Protein AF-A0A133V5A9-F1 (afdb_monomer_lite)

Organism: NCBI:txid1698271

Secondary structure (DSSP, 8-state):
----------BTTB-B-TTS-B-PEEEEEEEETTEEEE----S-HHHHHHHGGGEETTTTEEEEEHHHHHHHHHHHHHTTEEEEEE-GGGGGGGEEEEESSS--HHHHTTEEEEEEETTEEEEEESSHHHHHHHHTTSB---HHHHTT-

Sequence (149 aa):
MKQSSDRLIVILDWRIDSEGKRLMKTINFFQFGNTYYFKHYFHSRELFEELRSYYDSYEYRFKVAEKDLKGVVEKLRSYNYEVNFVDEEKVSDYAVIIDKYEKHADLLKNAVDTMEIGDEKALVMKDKVSKEEALDLGREPDEVWTARL

pLDDT: mean 87.22, std 17.17, range [34.88, 98.56]

Foldseek 3Di:
DDDPPPDQDDDPPFGADPVRHTDFAEWEWEDDPQKTKTADDDPDPVLCVVQVVQADPVLRIGIGGNVCVVVNQVSCVVVRHHYDYQYNLRQLVQKWKAFPPDDPVVLSNQFRDWDDDDRMIIGRGRDVVSSVVCCVRTNRDDPVRSVPD

Radius of gyration: 17.11 Å; chains: 1; bounding box: 52×36×40 Å

Structure (mmCIF, N/CA/C/O backbone):
data_AF-A0A133V5A9-F1
#
_entry.id   AF-A0A133V5A9-F1
#
loop_
_atom_site.group_PDB
_atom_site.id
_atom_site.type_symbol
_atom_site.label_atom_id
_atom_site.label_alt_id
_atom_site.label_comp_id
_atom_site.label_asym_id
_atom_site.label_entity_id
_atom_site.label_seq_id
_atom_site.pdbx_PDB_ins_code
_atom_site.Cartn_x
_atom_site.Cartn_y
_atom_site.Cartn_z
_atom_site.occupancy
_atom_site.B_iso_or_equiv
_atom_site.auth_seq_id
_atom_site.auth_comp_id
_atom_site.auth_asym_id
_atom_site.auth_atom_id
_atom_site.pdbx_PDB_model_num
ATOM 1 N N . MET A 1 1 ? -34.950 8.226 -22.930 1.00 37.59 1 MET A N 1
ATOM 2 C CA . MET A 1 1 ? -34.037 7.730 -21.878 1.00 37.59 1 MET A CA 1
ATOM 3 C C . MET A 1 1 ? -33.071 8.847 -21.524 1.00 37.59 1 MET A C 1
ATOM 5 O O . MET A 1 1 ? -32.253 9.200 -22.359 1.00 37.59 1 MET A O 1
ATOM 9 N N . LYS A 1 2 ? -33.227 9.476 -20.353 1.00 34.88 2 LYS A N 1
ATOM 10 C CA . LYS A 1 2 ? -32.247 10.443 -19.839 1.00 34.88 2 LYS A CA 1
ATOM 11 C C . LYS A 1 2 ? -31.152 9.652 -19.131 1.00 34.88 2 LYS A C 1
ATOM 13 O O . LYS A 1 2 ? -31.441 8.957 -18.165 1.00 34.88 2 LYS A O 1
ATOM 18 N N . GLN A 1 3 ? -29.932 9.744 -19.641 1.00 40.19 3 GLN A N 1
ATOM 19 C CA . GLN A 1 3 ? -28.732 9.276 -18.963 1.00 40.19 3 GLN A CA 1
ATOM 20 C C . GLN A 1 3 ? -28.449 10.294 -17.848 1.00 40.19 3 GLN A C 1
ATOM 22 O O . GLN A 1 3 ? -28.129 11.448 -18.136 1.00 40.19 3 GLN A O 1
ATOM 27 N N . SER A 1 4 ? -28.700 9.915 -16.591 1.00 39.69 4 SER A N 1
ATOM 28 C CA . SER A 1 4 ? -28.325 10.737 -15.436 1.00 39.69 4 SER A CA 1
ATOM 29 C C . SER A 1 4 ? -26.809 10.690 -15.327 1.00 39.69 4 SER A C 1
ATOM 31 O O . SER A 1 4 ? -26.229 9.649 -15.035 1.00 39.69 4 SER A O 1
ATOM 33 N N . SER A 1 5 ? -26.166 11.799 -15.676 1.00 42.81 5 SER A N 1
ATOM 34 C CA . SER A 1 5 ? -24.748 12.012 -15.434 1.00 42.81 5 SER A CA 1
ATOM 35 C C . SER A 1 5 ? -24.633 12.490 -13.991 1.00 42.81 5 SER A C 1
ATOM 37 O O . SER A 1 5 ? -24.914 13.655 -13.701 1.00 42.81 5 SER A O 1
ATOM 39 N N . ASP A 1 6 ? -24.305 11.567 -13.090 1.00 47.78 6 ASP A N 1
ATOM 40 C CA . ASP A 1 6 ? -24.090 11.864 -11.677 1.00 47.78 6 ASP A CA 1
ATOM 41 C C . ASP A 1 6 ? -22.856 12.761 -11.541 1.00 47.78 6 ASP A C 1
ATOM 43 O O . ASP A 1 6 ? -21.704 12.328 -11.570 1.00 47.78 6 ASP A O 1
ATOM 47 N N . ARG A 1 7 ? -23.111 14.068 -11.450 1.00 46.00 7 ARG A N 1
ATOM 48 C CA . ARG A 1 7 ? -22.097 15.074 -11.150 1.00 46.00 7 ARG A CA 1
ATOM 49 C C . ARG A 1 7 ? -21.837 15.056 -9.649 1.00 46.00 7 ARG A C 1
ATOM 51 O O . ARG A 1 7 ? -22.634 15.580 -8.877 1.00 46.00 7 ARG A O 1
ATOM 58 N N . LEU A 1 8 ? -20.701 14.483 -9.260 1.00 42.47 8 LEU A N 1
ATOM 59 C CA . LEU A 1 8 ? -20.128 14.628 -7.923 1.00 42.47 8 LEU A CA 1
ATOM 60 C C . LEU A 1 8 ? -19.987 16.122 -7.588 1.00 42.47 8 LEU A C 1
ATOM 62 O O . LEU A 1 8 ? -19.229 16.850 -8.232 1.00 42.47 8 LEU A O 1
ATOM 66 N N . ILE A 1 9 ? -20.733 16.582 -6.585 1.00 43.16 9 ILE A N 1
ATOM 67 C CA . ILE A 1 9 ? -20.611 17.930 -6.029 1.00 43.16 9 ILE A CA 1
ATOM 68 C C . ILE A 1 9 ? -19.423 17.909 -5.065 1.00 43.16 9 ILE A C 1
ATOM 70 O O . ILE A 1 9 ? -19.486 17.299 -4.001 1.00 43.16 9 ILE A O 1
ATOM 74 N N . VAL A 1 10 ? -18.322 18.556 -5.443 1.00 39.12 10 VAL A N 1
ATOM 75 C CA . VAL A 1 10 ? -17.141 18.697 -4.583 1.00 39.12 10 VAL A CA 1
A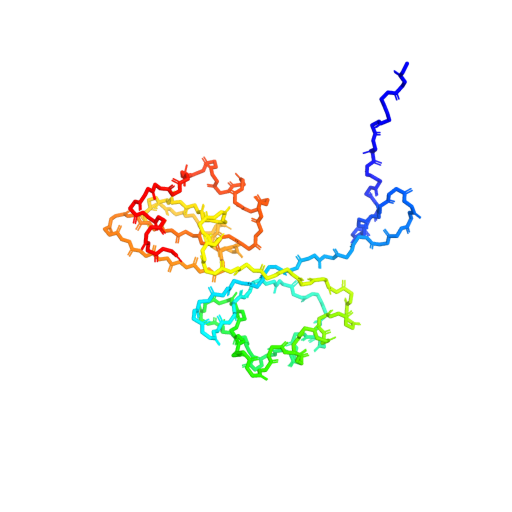TOM 76 C C . VAL A 1 10 ? -17.294 19.983 -3.774 1.00 39.12 10 VAL A C 1
ATOM 78 O O . VAL A 1 10 ? -16.981 21.069 -4.256 1.00 39.12 10 VAL A O 1
ATOM 81 N N . ILE A 1 11 ? -17.795 19.873 -2.543 1.00 36.53 11 ILE A N 1
ATOM 82 C CA . ILE A 1 11 ? -17.718 20.946 -1.545 1.00 36.53 11 ILE A CA 1
ATOM 83 C C . ILE A 1 11 ? -16.691 20.498 -0.506 1.00 36.53 11 ILE A C 1
ATOM 85 O O . ILE A 1 11 ? -16.939 19.547 0.226 1.00 36.53 11 ILE A O 1
ATOM 89 N N . LEU A 1 12 ? -15.536 21.172 -0.495 1.00 37.59 12 LEU A N 1
ATOM 90 C CA . LEU A 1 12 ? -14.517 21.167 0.565 1.00 37.59 12 LEU A CA 1
ATOM 91 C C . LEU A 1 12 ? -14.327 19.803 1.264 1.00 37.59 12 LEU A C 1
ATOM 93 O O . LEU A 1 12 ? -14.872 19.552 2.334 1.00 37.59 12 LEU A O 1
ATOM 97 N N . ASP A 1 13 ? -13.508 18.948 0.648 1.00 47.09 13 ASP A N 1
ATOM 98 C CA . ASP A 1 13 ? -12.878 17.761 1.256 1.00 47.09 13 ASP A CA 1
ATOM 99 C C . ASP A 1 13 ? -13.790 16.576 1.651 1.00 47.09 13 ASP A C 1
ATOM 101 O O . ASP A 1 13 ? -13.328 15.596 2.233 1.00 47.09 13 ASP A O 1
ATOM 105 N N . TRP A 1 14 ? -15.073 16.588 1.268 1.00 50.38 14 TRP A N 1
ATOM 106 C CA . TRP A 1 14 ? -15.971 15.438 1.447 1.00 50.38 14 TRP A CA 1
ATOM 107 C C . TRP A 1 14 ? -16.586 15.019 0.115 1.00 50.38 14 TRP A C 1
ATOM 109 O O . TRP A 1 14 ? -17.402 15.733 -0.464 1.00 50.38 14 TRP A O 1
ATOM 119 N N . ARG A 1 15 ? -16.211 13.831 -0.372 1.00 54.31 15 ARG A N 1
ATOM 120 C CA . ARG A 1 15 ? -16.965 13.161 -1.433 1.00 54.31 15 ARG A CA 1
ATOM 121 C C . ARG A 1 15 ? -18.259 12.632 -0.802 1.00 54.31 15 ARG A C 1
ATOM 123 O O . ARG A 1 15 ? -18.217 12.009 0.255 1.00 54.31 15 ARG A O 1
ATOM 130 N N . ILE A 1 16 ? -19.400 12.928 -1.405 1.00 62.00 16 ILE A N 1
ATOM 131 C CA . ILE A 1 16 ? -20.724 12.479 -0.962 1.00 62.00 16 ILE A CA 1
ATOM 132 C C . ILE A 1 16 ? -21.330 11.695 -2.130 1.00 62.00 16 ILE A C 1
ATOM 134 O O . ILE A 1 16 ? -21.157 12.108 -3.279 1.00 62.00 16 ILE A O 1
ATOM 138 N N . ASP A 1 17 ? -21.950 10.545 -1.862 1.00 61.50 17 ASP A N 1
ATOM 139 C CA . ASP A 1 17 ? -22.657 9.785 -2.896 1.00 61.50 17 ASP A CA 1
ATOM 140 C C . ASP A 1 17 ? -23.986 10.458 -3.288 1.00 61.50 17 ASP A C 1
ATOM 142 O O . ASP A 1 17 ? -24.385 11.485 -2.732 1.00 61.50 17 ASP A O 1
ATOM 146 N N . SER A 1 18 ? -24.677 9.900 -4.282 1.00 59.88 18 SER A N 1
ATOM 147 C CA . SER A 1 18 ? -25.958 10.424 -4.771 1.00 59.88 18 SER A CA 1
ATOM 148 C C . SER A 1 18 ? -27.088 10.379 -3.730 1.00 59.88 18 SER A C 1
ATOM 150 O O . SER A 1 18 ? -28.108 11.039 -3.924 1.00 59.88 18 SER A O 1
ATOM 152 N N . GLU A 1 19 ? -26.900 9.669 -2.612 1.00 67.56 19 GLU A N 1
ATOM 153 C CA . GLU A 1 19 ? -27.850 9.560 -1.499 1.00 67.56 19 GLU A CA 1
ATOM 154 C C . GLU A 1 19 ? -27.521 10.513 -0.336 1.00 67.56 19 GLU A C 1
ATOM 156 O O . GLU A 1 19 ? -28.232 10.544 0.670 1.00 67.56 19 GLU A O 1
ATOM 161 N N . GLY A 1 20 ? -26.468 11.328 -0.454 1.00 63.03 20 GLY A N 1
ATOM 162 C CA . GLY A 1 20 ? -26.070 12.254 0.605 1.00 63.03 20 GLY A CA 1
ATOM 163 C C . GLY A 1 20 ? -25.182 11.618 1.680 1.00 63.03 20 GLY A C 1
ATOM 164 O O . GLY A 1 20 ? -24.878 12.266 2.687 1.00 63.03 20 GLY A O 1
ATOM 165 N N . LYS A 1 21 ? -24.731 10.372 1.489 1.00 61.16 21 LYS A N 1
ATOM 166 C CA . LYS A 1 21 ? -23.837 9.688 2.422 1.00 61.16 21 LYS A CA 1
ATOM 167 C C . LYS A 1 21 ? -22.393 10.089 2.144 1.00 61.16 21 LYS A C 1
ATOM 169 O O . LYS A 1 21 ? -21.941 10.142 1.002 1.00 61.16 21 LYS A O 1
ATOM 174 N N . ARG A 1 22 ? -21.630 10.354 3.208 1.00 63.81 22 ARG A N 1
ATOM 175 C CA . ARG A 1 22 ? -20.179 10.552 3.096 1.00 63.81 22 ARG A CA 1
ATOM 176 C C . ARG A 1 22 ? -19.545 9.318 2.458 1.00 63.81 22 ARG A C 1
ATOM 178 O O . ARG A 1 22 ? -19.639 8.223 3.010 1.00 63.81 22 ARG A O 1
ATOM 185 N N . LEU A 1 23 ? -18.851 9.522 1.344 1.00 63.97 23 LEU A N 1
ATOM 186 C CA . LEU A 1 23 ? -17.983 8.516 0.757 1.00 63.97 23 LEU A CA 1
ATOM 187 C C . LEU A 1 23 ? -16.804 8.318 1.707 1.00 63.97 23 LEU A C 1
ATOM 189 O O . LEU A 1 23 ? -15.956 9.195 1.883 1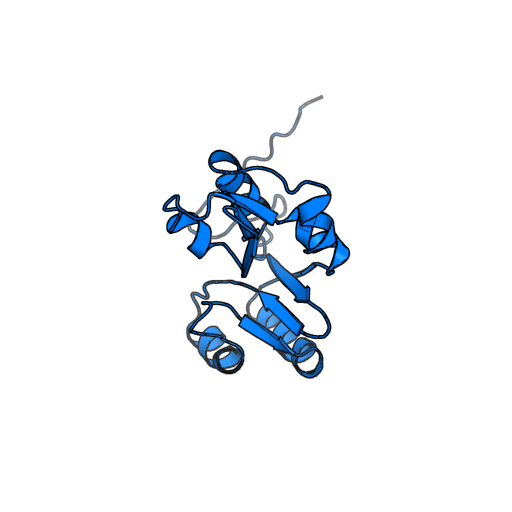.00 63.97 23 LEU A O 1
ATOM 193 N N . MET A 1 24 ? -16.797 7.163 2.364 1.00 75.69 24 MET A N 1
ATOM 194 C CA . MET A 1 24 ? -15.707 6.745 3.231 1.00 75.69 24 MET A CA 1
ATOM 195 C C . MET A 1 24 ? -14.483 6.453 2.373 1.00 75.69 24 MET A C 1
ATOM 197 O O . MET A 1 24 ? -14.566 5.804 1.327 1.00 75.69 24 MET A O 1
ATOM 201 N N . LYS A 1 25 ? -13.324 6.948 2.802 1.00 88.56 25 LYS A N 1
ATOM 202 C CA . LYS A 1 25 ? -12.080 6.679 2.089 1.00 88.56 25 LYS A CA 1
ATOM 203 C C . LYS A 1 25 ? -11.687 5.223 2.333 1.00 88.56 25 LYS A C 1
ATOM 205 O O . LYS A 1 25 ? -11.545 4.809 3.480 1.00 88.56 25 LYS A O 1
ATOM 210 N N . THR A 1 26 ? -11.535 4.461 1.254 1.00 94.56 26 THR A N 1
ATOM 211 C CA . THR A 1 26 ? -11.089 3.063 1.310 1.00 94.56 26 THR A CA 1
ATOM 212 C C . THR A 1 26 ? -9.565 3.004 1.293 1.00 94.56 26 THR A C 1
ATOM 214 O O . THR A 1 26 ? -8.932 3.695 0.496 1.00 94.56 26 THR A O 1
ATOM 217 N N . ILE A 1 27 ? -8.984 2.189 2.170 1.00 97.31 27 ILE A N 1
ATOM 218 C CA . ILE A 1 27 ? -7.550 1.897 2.228 1.00 97.31 27 ILE A CA 1
ATOM 219 C C . ILE A 1 27 ? -7.349 0.443 1.796 1.00 97.31 27 ILE A C 1
ATOM 221 O O . ILE A 1 27 ? -7.987 -0.456 2.347 1.00 97.31 27 ILE A O 1
ATOM 225 N N . ASN A 1 28 ? -6.464 0.212 0.825 1.00 98.44 28 ASN A N 1
ATOM 226 C CA . ASN A 1 28 ? -6.085 -1.138 0.415 1.00 98.44 28 ASN A CA 1
ATOM 227 C C . ASN A 1 28 ? -4.989 -1.685 1.333 1.00 98.44 28 ASN A C 1
ATOM 229 O O . ASN A 1 28 ? -3.975 -1.023 1.557 1.00 98.44 28 ASN A O 1
ATOM 233 N N . PHE A 1 29 ? -5.210 -2.891 1.845 1.00 98.56 29 PHE A N 1
ATOM 234 C CA . PHE A 1 29 ? -4.258 -3.675 2.621 1.00 98.56 29 PHE A CA 1
ATOM 235 C C . PHE A 1 29 ? -3.741 -4.800 1.732 1.00 98.56 29 PHE A C 1
ATOM 237 O O . PHE A 1 29 ? -4.483 -5.731 1.430 1.00 98.56 29 PHE A O 1
ATOM 244 N N . PHE A 1 30 ? -2.483 -4.698 1.321 1.00 98.38 30 PHE A N 1
ATOM 245 C CA . PHE A 1 30 ? -1.806 -5.681 0.483 1.00 98.38 30 PHE A CA 1
ATOM 246 C C . PHE A 1 30 ? -1.215 -6.779 1.351 1.00 98.38 30 PHE A C 1
ATOM 248 O O . PHE A 1 30 ? -0.445 -6.493 2.273 1.00 98.38 30 PHE A O 1
ATOM 255 N N . GLN A 1 31 ? -1.605 -8.016 1.081 1.00 97.06 31 GLN A N 1
ATOM 256 C CA . GLN A 1 31 ? -1.089 -9.182 1.773 1.00 97.06 31 GLN A CA 1
ATOM 257 C C . GLN A 1 31 ? 0.207 -9.659 1.116 1.00 97.06 31 GLN A C 1
ATOM 259 O O . GLN A 1 31 ? 0.242 -9.896 -0.085 1.00 97.06 31 GLN A O 1
ATOM 264 N N . PHE A 1 32 ? 1.236 -9.862 1.937 1.00 93.88 32 PHE A N 1
ATOM 265 C CA . PHE A 1 32 ? 2.434 -10.614 1.569 1.00 93.88 32 PHE A CA 1
ATOM 266 C C . PHE A 1 32 ? 2.710 -11.630 2.680 1.00 93.88 32 PHE A C 1
ATOM 268 O O . PHE A 1 32 ? 3.106 -11.262 3.800 1.00 93.88 32 PHE A O 1
ATOM 275 N N . GLY A 1 33 ? 2.427 -12.908 2.414 1.00 93.00 33 GLY A N 1
ATOM 276 C CA . GLY A 1 33 ? 2.395 -13.944 3.448 1.00 93.00 33 GLY A CA 1
ATOM 277 C C . GLY A 1 33 ? 1.434 -13.595 4.598 1.00 93.00 33 GLY A C 1
ATOM 278 O O . GLY A 1 33 ? 0.261 -13.301 4.380 1.00 93.00 33 GLY A O 1
ATOM 279 N N . ASN A 1 34 ? 1.932 -13.589 5.842 1.00 95.50 34 ASN A N 1
ATOM 280 C CA . ASN A 1 34 ? 1.121 -13.315 7.049 1.00 95.50 34 ASN A CA 1
ATOM 281 C C . ASN A 1 34 ? 1.204 -11.849 7.519 1.00 95.50 34 ASN A C 1
ATOM 283 O O . ASN A 1 34 ? 0.991 -11.538 8.698 1.00 95.50 34 ASN A O 1
ATOM 287 N N . THR A 1 35 ? 1.603 -10.941 6.627 1.00 97.50 35 THR A N 1
ATOM 288 C CA . THR A 1 35 ? 1.734 -9.513 6.927 1.00 97.50 35 THR A CA 1
ATOM 289 C C . THR A 1 35 ? 0.965 -8.687 5.913 1.00 97.50 35 THR A C 1
ATOM 291 O O . THR A 1 35 ? 0.984 -8.975 4.721 1.00 97.50 35 THR A O 1
ATOM 294 N N . TYR A 1 36 ? 0.323 -7.634 6.403 1.00 98.38 36 TYR A N 1
ATOM 295 C CA . TYR A 1 36 ? -0.458 -6.711 5.603 1.00 98.38 36 TYR A CA 1
ATOM 296 C C . TYR A 1 36 ? 0.207 -5.345 5.581 1.00 98.38 36 TYR A C 1
ATOM 298 O O . TYR A 1 36 ? 0.637 -4.833 6.620 1.00 98.38 36 TYR A O 1
ATOM 306 N N . TYR A 1 37 ? 0.257 -4.749 4.398 1.00 98.38 37 TYR A N 1
ATOM 307 C CA . TYR A 1 37 ? 0.890 -3.464 4.169 1.00 98.38 37 TYR A CA 1
ATOM 308 C C . TYR A 1 37 ? -0.110 -2.489 3.580 1.00 98.38 37 TYR A C 1
ATOM 310 O O . TYR A 1 37 ? -0.875 -2.822 2.677 1.00 98.38 37 TYR A O 1
ATOM 318 N N . PHE A 1 38 ? -0.098 -1.259 4.074 1.00 98.25 38 PHE A N 1
ATOM 319 C CA . PHE A 1 38 ? -0.876 -0.185 3.474 1.00 98.25 38 PHE A CA 1
ATOM 320 C C . PHE A 1 38 ? -0.139 1.139 3.598 1.00 98.25 38 PHE A C 1
ATOM 322 O O . PHE A 1 38 ? 0.697 1.336 4.481 1.00 98.25 38 PHE A O 1
ATOM 329 N N . LYS A 1 39 ? -0.475 2.083 2.721 1.00 96.44 39 LYS A N 1
ATOM 330 C CA . LYS A 1 39 ? 0.075 3.436 2.753 1.00 96.44 39 LYS A CA 1
ATOM 331 C C . LYS A 1 39 ? -1.046 4.444 2.737 1.00 96.44 39 LYS A C 1
ATOM 333 O O . LYS A 1 39 ? -1.850 4.490 1.809 1.00 96.44 39 LYS A O 1
ATOM 338 N N . HIS A 1 40 ? -1.091 5.272 3.770 1.00 94.94 40 HIS A N 1
ATOM 339 C CA . HIS A 1 40 ? -2.083 6.325 3.871 1.00 94.94 40 HIS A CA 1
ATOM 340 C C . HIS A 1 40 ? -1.587 7.451 4.770 1.00 94.94 40 HIS A C 1
ATOM 342 O O . HIS A 1 40 ? -0.990 7.212 5.818 1.00 94.94 40 HIS A O 1
ATOM 348 N N . TYR A 1 41 ? -1.861 8.685 4.355 1.00 91.62 41 TYR A N 1
ATOM 349 C CA . TYR A 1 41 ? -1.604 9.868 5.163 1.00 91.62 41 TYR A CA 1
ATOM 350 C C . TYR A 1 41 ? -2.845 10.208 5.993 1.00 91.62 41 TYR A C 1
ATOM 352 O O . TYR A 1 41 ? -3.902 10.531 5.442 1.00 91.62 41 TYR A O 1
ATOM 360 N N . PHE A 1 42 ? -2.716 10.134 7.317 1.00 93.19 42 PHE A N 1
ATOM 361 C CA . PHE A 1 42 ? -3.787 10.475 8.248 1.00 93.19 42 PHE A CA 1
ATOM 362 C C . PHE A 1 42 ? -3.720 11.954 8.639 1.00 93.19 42 PHE A C 1
ATOM 364 O O . PHE A 1 42 ? -2.723 12.411 9.187 1.00 93.19 42 PHE A O 1
ATOM 371 N N . HIS A 1 43 ? -4.818 12.685 8.432 1.00 88.56 43 HIS A N 1
ATOM 372 C CA . HIS A 1 43 ? -4.970 14.049 8.957 1.00 88.56 43 HIS A CA 1
ATOM 373 C C . HIS A 1 43 ? -5.210 14.070 10.476 1.00 88.56 43 HIS A C 1
ATOM 375 O O . HIS A 1 43 ? -4.865 15.039 11.149 1.00 88.56 43 HIS A O 1
ATOM 381 N N . SER A 1 44 ? -5.801 13.003 11.029 1.00 92.50 44 SER A N 1
ATOM 382 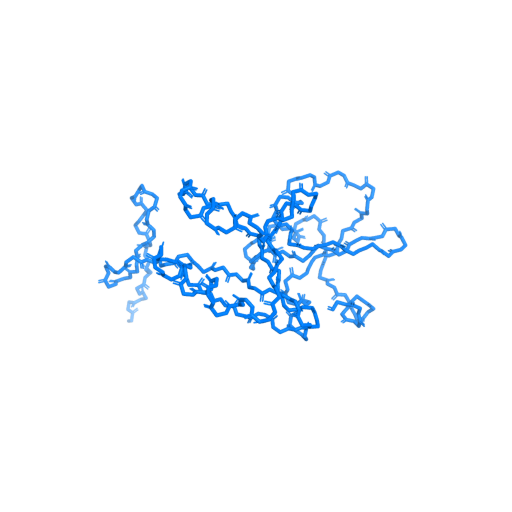C CA . SER A 1 44 ? -5.970 12.851 12.475 1.00 92.50 44 SER A CA 1
ATOM 383 C C . SER A 1 44 ? -4.646 12.428 13.105 1.00 92.50 44 SER A C 1
ATOM 385 O O . SER A 1 44 ? -4.195 11.296 12.915 1.00 92.50 44 SER A O 1
ATOM 387 N N . ARG A 1 45 ? -4.040 13.334 13.880 1.00 94.38 45 ARG A N 1
ATOM 388 C CA . ARG A 1 45 ? -2.836 13.031 14.663 1.00 94.38 45 ARG A CA 1
ATOM 389 C C . ARG A 1 45 ? -3.093 11.919 15.679 1.00 94.38 45 ARG A C 1
ATOM 391 O O . ARG A 1 45 ? -2.226 11.080 15.862 1.00 94.38 45 ARG A O 1
ATOM 398 N N . GLU A 1 46 ? -4.267 11.909 16.305 1.00 95.94 46 GLU A N 1
ATOM 399 C CA . GLU A 1 46 ? -4.654 10.890 17.286 1.00 95.94 46 GLU A CA 1
ATOM 400 C C . GLU A 1 46 ? -4.610 9.490 16.665 1.00 95.94 46 GLU A C 1
ATOM 402 O O . GLU A 1 46 ? -3.866 8.635 17.136 1.00 95.94 46 GLU A O 1
ATOM 407 N N . LEU A 1 47 ? -5.278 9.304 15.521 1.00 95.94 47 LEU A N 1
ATOM 408 C CA . LEU A 1 47 ? -5.270 8.033 14.796 1.00 95.94 47 LEU A CA 1
ATOM 409 C C . LEU A 1 47 ? -3.856 7.608 14.385 1.00 95.94 47 LEU A C 1
ATOM 411 O O . LEU A 1 47 ? -3.510 6.433 14.490 1.00 95.94 47 LEU A O 1
ATOM 415 N N . PHE A 1 48 ? -3.036 8.549 13.911 1.00 96.44 48 PHE A N 1
ATOM 416 C CA . PHE A 1 48 ? -1.658 8.233 13.547 1.00 96.44 48 PHE A CA 1
ATOM 417 C C . PHE A 1 48 ? -0.850 7.748 14.755 1.00 96.44 48 PHE A C 1
ATOM 419 O O . PHE A 1 48 ? -0.167 6.735 14.647 1.00 96.44 48 PHE A O 1
ATOM 426 N N . GLU A 1 49 ? -0.932 8.435 15.897 1.00 96.75 49 GLU A N 1
ATOM 427 C CA . GLU A 1 49 ? -0.212 8.033 17.112 1.00 96.75 49 GLU A CA 1
ATOM 428 C C . GLU A 1 49 ? -0.686 6.665 17.623 1.00 96.75 49 GLU A C 1
ATOM 430 O O . GLU A 1 49 ? 0.139 5.849 18.029 1.00 96.75 49 GLU A O 1
ATOM 435 N N . GLU A 1 50 ? -1.986 6.368 17.534 1.00 96.56 50 GLU A N 1
ATOM 436 C CA . GLU A 1 50 ? -2.537 5.055 17.893 1.00 96.56 50 GLU A CA 1
ATOM 437 C C . GLU A 1 50 ? -2.018 3.917 16.996 1.00 96.56 50 GLU A C 1
ATOM 439 O O . GLU A 1 50 ? -1.806 2.803 17.472 1.00 96.56 50 GLU A O 1
ATOM 444 N N . LEU A 1 51 ? -1.786 4.186 15.707 1.00 97.81 51 LEU A N 1
ATOM 445 C CA . LEU A 1 51 ? -1.261 3.206 14.746 1.00 97.81 51 LEU A CA 1
ATOM 446 C C . LEU A 1 51 ? 0.267 3.256 14.593 1.00 97.81 51 LEU A C 1
ATOM 448 O O . LEU A 1 51 ? 0.835 2.496 13.808 1.00 97.81 51 LEU A O 1
ATOM 452 N N . ARG A 1 52 ? 0.951 4.135 15.332 1.00 97.38 52 ARG A N 1
ATOM 453 C CA . ARG A 1 52 ? 2.372 4.452 15.138 1.00 97.38 52 ARG A CA 1
ATOM 454 C C . ARG A 1 52 ? 3.297 3.256 15.316 1.00 97.38 52 ARG A C 1
ATOM 456 O O . ARG A 1 52 ? 4.324 3.192 14.650 1.00 97.38 52 ARG A O 1
ATOM 463 N N . SER A 1 53 ? 2.945 2.310 16.183 1.00 97.94 53 SER A N 1
ATOM 464 C CA . SER A 1 53 ? 3.718 1.077 16.384 1.00 97.94 53 SER A CA 1
ATOM 465 C C . SER A 1 53 ? 3.790 0.198 15.131 1.00 97.94 53 SER A C 1
ATOM 467 O O . SER A 1 53 ? 4.725 -0.588 15.003 1.00 97.94 53 SER A O 1
ATOM 469 N N . TYR A 1 54 ? 2.833 0.342 14.210 1.00 98.25 54 TYR A N 1
ATOM 470 C CA . TYR A 1 54 ? 2.801 -0.359 12.927 1.00 98.25 54 TYR A CA 1
ATOM 471 C C . TYR A 1 54 ? 3.444 0.448 11.795 1.00 98.25 54 TYR A C 1
ATOM 473 O O . TYR A 1 54 ? 3.556 -0.058 10.681 1.00 98.25 54 TYR A O 1
ATOM 481 N N . TYR A 1 55 ? 3.827 1.705 12.033 1.00 98.06 55 TYR A N 1
ATOM 482 C CA . TYR A 1 55 ? 4.383 2.566 10.997 1.00 98.06 55 TYR A CA 1
ATOM 483 C C . TYR A 1 55 ? 5.879 2.307 10.806 1.00 98.06 55 TYR A C 1
ATOM 485 O O . TYR A 1 55 ? 6.689 2.514 11.710 1.00 98.06 55 TYR A O 1
ATOM 493 N N . ASP A 1 56 ? 6.245 1.900 9.598 1.00 96.50 56 ASP A N 1
ATOM 494 C CA . ASP A 1 56 ? 7.618 1.800 9.134 1.00 96.50 56 ASP A CA 1
ATOM 495 C C . ASP A 1 56 ? 8.051 3.154 8.559 1.00 96.50 56 ASP A C 1
ATOM 497 O O . ASP A 1 56 ? 7.612 3.570 7.484 1.00 96.50 56 ASP A O 1
ATOM 501 N N . SER A 1 57 ? 8.910 3.866 9.292 1.00 93.88 57 SER A N 1
ATOM 502 C CA . SER A 1 57 ? 9.415 5.177 8.879 1.00 93.88 57 SER A CA 1
ATOM 503 C C . SER A 1 57 ? 10.477 5.122 7.785 1.00 93.88 57 SER A C 1
ATOM 505 O O . SER A 1 57 ? 10.762 6.165 7.203 1.00 93.88 57 SER A O 1
ATOM 507 N N . TYR A 1 58 ? 11.084 3.958 7.538 1.00 91.50 58 TYR A N 1
ATOM 508 C CA . TYR A 1 58 ? 12.052 3.792 6.455 1.00 91.50 58 TYR A CA 1
ATOM 509 C C . TYR A 1 58 ? 11.325 3.649 5.119 1.00 91.50 58 TYR A C 1
ATOM 511 O O . TYR A 1 58 ? 11.667 4.328 4.156 1.00 91.50 58 TYR A O 1
ATOM 519 N N . GLU A 1 59 ? 10.261 2.846 5.105 1.00 91.38 59 GLU A N 1
ATOM 520 C CA . GLU A 1 59 ? 9.468 2.560 3.901 1.00 91.38 59 GLU A CA 1
ATOM 521 C C . GLU A 1 59 ? 8.218 3.452 3.760 1.00 91.38 59 GLU A C 1
ATOM 523 O O . GLU A 1 59 ? 7.470 3.372 2.784 1.00 91.38 59 GLU A O 1
ATOM 528 N N . TYR A 1 60 ? 7.974 4.331 4.738 1.00 93.00 60 TYR A N 1
ATOM 529 C CA . TYR A 1 60 ? 6.837 5.258 4.791 1.00 93.00 60 TYR A CA 1
ATOM 530 C C . TYR A 1 60 ? 5.477 4.569 4.594 1.00 93.00 60 TYR A C 1
ATOM 532 O O . TYR A 1 60 ? 4.601 5.062 3.876 1.00 93.00 60 TYR A O 1
ATOM 540 N N . ARG A 1 61 ? 5.295 3.415 5.235 1.00 96.44 61 ARG A N 1
ATOM 541 C CA . ARG A 1 61 ? 4.103 2.563 5.125 1.00 96.44 61 ARG A CA 1
ATOM 542 C C . ARG A 1 61 ? 3.757 1.949 6.470 1.00 96.44 61 ARG A C 1
ATOM 544 O O . ARG A 1 61 ? 4.563 1.954 7.390 1.00 96.44 61 ARG A O 1
ATOM 551 N N . PHE A 1 62 ? 2.565 1.391 6.585 1.00 98.25 62 PHE A N 1
ATOM 552 C CA . PHE A 1 62 ? 2.174 0.604 7.744 1.00 98.25 62 PHE A CA 1
ATOM 553 C C . PHE A 1 62 ? 2.379 -0.877 7.450 1.00 98.25 62 PHE A C 1
ATOM 555 O O . PHE A 1 62 ? 2.035 -1.341 6.366 1.00 98.25 62 PHE A O 1
ATOM 562 N N . LYS A 1 63 ? 2.921 -1.599 8.429 1.00 98.25 63 LYS A N 1
ATOM 563 C CA . LYS A 1 63 ? 3.159 -3.040 8.419 1.00 98.25 63 LYS A CA 1
ATOM 564 C C . LYS A 1 63 ? 2.425 -3.662 9.601 1.00 98.25 63 LYS A C 1
ATOM 566 O O . LYS A 1 63 ? 2.774 -3.427 10.757 1.00 98.25 63 LYS A O 1
ATOM 571 N N . VAL A 1 64 ? 1.412 -4.467 9.313 1.00 98.44 64 VAL A N 1
ATOM 572 C CA . VAL A 1 64 ? 0.514 -5.044 10.316 1.00 98.44 64 VAL A CA 1
ATOM 573 C C . VAL A 1 64 ? 0.587 -6.561 10.231 1.00 98.44 64 VAL A C 1
ATOM 575 O O . VAL A 1 64 ? 0.267 -7.152 9.202 1.00 98.44 64 VAL A O 1
ATOM 578 N N . ALA A 1 65 ? 1.016 -7.206 11.313 1.00 98.12 65 ALA A N 1
ATOM 579 C CA . ALA A 1 65 ? 0.956 -8.660 11.405 1.00 98.12 65 ALA A CA 1
ATOM 580 C C . ALA A 1 65 ? -0.507 -9.120 11.486 1.00 98.12 65 ALA A C 1
ATOM 582 O O . ALA A 1 65 ? -1.332 -8.460 12.118 1.00 98.12 65 ALA A O 1
ATOM 583 N N . GLU A 1 66 ? -0.821 -10.283 10.915 1.00 97.06 66 GLU A N 1
ATOM 584 C CA . GLU A 1 66 ? -2.182 -10.840 10.895 1.00 97.06 66 GLU A CA 1
ATOM 585 C C . GLU A 1 66 ? -2.863 -10.858 12.279 1.00 97.06 66 GLU A C 1
ATOM 587 O O . GLU A 1 66 ? -4.028 -10.484 12.411 1.00 97.06 66 GLU A O 1
ATOM 592 N N . LYS A 1 67 ? -2.114 -11.194 13.339 1.00 97.44 67 LYS A N 1
ATOM 593 C CA . LYS A 1 67 ? -2.611 -11.222 14.729 1.00 97.44 67 LYS A CA 1
ATOM 594 C C . LYS A 1 67 ? -3.146 -9.872 15.234 1.00 97.44 67 LYS A C 1
ATOM 596 O O . LYS A 1 67 ? -4.008 -9.848 16.107 1.00 97.44 67 LYS A O 1
ATOM 601 N N . ASP A 1 68 ? -2.628 -8.768 14.700 1.00 98.06 68 ASP A N 1
ATOM 602 C CA . ASP A 1 68 ? -2.952 -7.401 15.117 1.00 98.06 68 ASP A CA 1
ATOM 603 C C . ASP A 1 68 ? -3.990 -6.752 14.183 1.00 98.06 68 ASP A C 1
ATOM 605 O O . ASP A 1 68 ? -4.565 -5.704 14.491 1.00 98.06 68 ASP A O 1
ATOM 609 N N . LEU A 1 69 ? -4.268 -7.394 13.043 1.00 97.69 69 LEU A N 1
ATOM 610 C CA . LEU A 1 69 ? -5.043 -6.832 11.944 1.00 97.69 69 LEU A CA 1
ATOM 611 C C . LEU A 1 69 ? -6.458 -6.425 12.356 1.00 97.69 69 LEU A C 1
ATOM 613 O O . LEU A 1 69 ? -6.913 -5.336 12.009 1.00 97.69 69 LEU A O 1
ATOM 617 N N . LYS A 1 70 ? -7.143 -7.269 13.136 1.00 98.00 70 LYS A N 1
ATOM 618 C CA . LYS A 1 70 ? -8.508 -6.991 13.603 1.00 98.00 70 LYS A CA 1
ATOM 619 C C . LYS A 1 70 ? -8.588 -5.655 14.349 1.00 98.00 70 LYS A C 1
ATOM 621 O O . LYS A 1 70 ? -9.463 -4.847 14.049 1.00 98.00 70 LYS A O 1
ATOM 626 N N . GLY A 1 71 ? -7.658 -5.411 15.275 1.00 98.06 71 GLY A N 1
ATOM 627 C CA . GLY A 1 71 ? -7.629 -4.179 16.066 1.00 98.06 71 GLY A CA 1
ATOM 628 C C . GLY A 1 71 ? -7.351 -2.945 15.209 1.00 98.06 71 GLY A C 1
ATOM 629 O O . GLY A 1 71 ? -8.010 -1.918 15.370 1.00 98.06 71 GLY A O 1
ATOM 630 N N . VAL A 1 72 ? -6.436 -3.060 14.241 1.00 98.31 72 VAL A N 1
ATOM 631 C CA . VAL A 1 72 ? -6.145 -1.973 13.292 1.00 98.31 72 VAL A CA 1
ATOM 632 C C . VAL A 1 72 ? -7.364 -1.645 12.426 1.00 98.31 72 VAL A C 1
ATOM 634 O O . VAL A 1 72 ? -7.700 -0.474 12.262 1.00 98.31 72 VAL A O 1
ATOM 637 N N . VAL A 1 73 ? -8.075 -2.651 11.911 1.00 97.81 73 VAL A N 1
ATOM 638 C CA . VAL A 1 73 ? -9.278 -2.445 11.084 1.00 97.81 73 VAL A CA 1
ATOM 639 C C . VAL A 1 73 ? -10.407 -1.799 11.884 1.00 97.81 73 VAL A C 1
ATOM 641 O O . VAL A 1 73 ? -11.035 -0.856 11.404 1.00 97.81 73 VAL A O 1
ATOM 644 N N . GLU A 1 74 ? -10.667 -2.272 13.105 1.00 97.38 74 GLU A N 1
ATOM 645 C CA . GLU A 1 74 ? -11.670 -1.672 13.996 1.00 97.38 74 GLU A CA 1
ATOM 646 C C . GLU A 1 74 ? -11.342 -0.204 14.289 1.00 97.38 74 GLU A C 1
ATOM 648 O O . GLU A 1 74 ? -12.228 0.653 14.234 1.00 97.38 74 GLU A O 1
ATOM 653 N N . LYS A 1 75 ? -10.057 0.102 14.507 1.00 96.81 75 LYS A N 1
ATOM 654 C CA . LYS A 1 75 ? -9.580 1.470 14.696 1.00 96.81 75 LYS A CA 1
ATOM 655 C C . LYS A 1 75 ? -9.798 2.333 13.455 1.00 96.81 75 LYS A C 1
ATOM 657 O O . LYS A 1 75 ? -10.338 3.425 13.558 1.00 96.81 75 LYS A O 1
ATOM 662 N N . LEU A 1 76 ? -9.438 1.855 12.268 1.00 96.38 76 LEU A N 1
ATOM 663 C CA . LEU A 1 76 ? -9.656 2.603 11.026 1.00 96.38 76 LEU A CA 1
ATOM 664 C C . LEU A 1 76 ? -11.143 2.894 10.784 1.00 96.38 76 LEU A C 1
ATOM 666 O O . LEU A 1 76 ? -11.511 4.031 10.475 1.00 96.38 76 LEU A O 1
ATOM 670 N N . ARG A 1 77 ? -12.007 1.903 11.015 1.00 94.44 77 ARG A N 1
ATOM 671 C CA . ARG A 1 77 ? -13.461 2.055 10.888 1.00 94.44 77 ARG A CA 1
ATOM 672 C C . ARG A 1 77 ? -14.037 3.066 11.874 1.00 94.44 77 ARG A C 1
ATOM 674 O O . ARG A 1 77 ? -14.904 3.843 11.481 1.00 94.44 77 ARG A O 1
ATOM 681 N N . SER A 1 78 ? -13.526 3.139 13.109 1.00 93.94 78 SER A N 1
ATOM 682 C CA . SER A 1 78 ? -13.977 4.155 14.077 1.00 93.94 78 SER A CA 1
ATOM 683 C C . SER A 1 78 ? -13.650 5.592 13.648 1.00 93.94 78 SER A C 1
ATOM 685 O O . SER A 1 78 ? -14.272 6.529 14.139 1.00 93.94 78 SER A O 1
ATOM 687 N N . TYR A 1 79 ? -12.708 5.773 12.717 1.00 92.62 79 TYR A N 1
ATOM 688 C CA . TYR A 1 79 ? -12.357 7.059 12.103 1.00 92.62 79 TYR A CA 1
ATOM 689 C C . TYR A 1 79 ? -12.919 7.227 10.677 1.00 92.62 79 TYR A C 1
ATOM 691 O O . TYR A 1 79 ? -12.456 8.082 9.922 1.00 92.62 79 TYR A O 1
ATOM 699 N N . ASN A 1 80 ? -13.949 6.456 10.316 1.00 91.38 80 ASN A N 1
ATOM 700 C CA . ASN A 1 80 ? -14.636 6.486 9.021 1.00 91.38 80 ASN A CA 1
ATOM 701 C C . ASN A 1 80 ? -13.781 6.087 7.802 1.00 91.38 80 ASN A C 1
ATOM 703 O O . ASN A 1 80 ? -14.019 6.574 6.691 1.00 91.38 80 ASN A O 1
ATOM 707 N N . TYR A 1 81 ? -12.806 5.197 7.990 1.00 93.94 81 TYR A N 1
ATOM 708 C CA . TYR A 1 81 ? -12.123 4.532 6.882 1.00 93.94 81 TYR A CA 1
ATOM 709 C C . TYR A 1 81 ? -12.739 3.167 6.599 1.00 93.94 81 TYR A C 1
ATOM 711 O O . TYR A 1 81 ? -13.057 2.410 7.516 1.00 93.94 81 TYR A O 1
ATOM 719 N N . GLU A 1 82 ? -12.847 2.842 5.316 1.00 94.50 82 GLU A N 1
ATOM 720 C CA . GLU A 1 82 ? -13.113 1.479 4.867 1.00 94.50 82 GLU A CA 1
ATOM 721 C C . GLU A 1 82 ? -11.798 0.764 4.564 1.00 94.50 82 GLU A C 1
ATOM 723 O O . GLU A 1 82 ? -10.791 1.393 4.225 1.00 94.50 82 GLU A O 1
ATOM 728 N N . VAL A 1 83 ? -11.813 -0.560 4.679 1.00 95.69 83 VAL A N 1
ATOM 729 C CA . VAL A 1 83 ? -10.648 -1.404 4.401 1.00 95.69 83 VAL A CA 1
ATOM 730 C C . VAL A 1 83 ? -11.007 -2.394 3.309 1.00 95.69 83 VAL A C 1
ATOM 732 O O . VAL A 1 83 ? -11.998 -3.114 3.425 1.00 95.69 83 VAL A O 1
ATOM 735 N N . ASN A 1 84 ? -10.177 -2.434 2.273 1.00 97.75 84 ASN A N 1
ATOM 736 C CA . ASN A 1 84 ? -10.211 -3.460 1.245 1.00 97.75 84 ASN A CA 1
ATOM 737 C C . ASN A 1 84 ? -8.950 -4.320 1.357 1.00 97.75 84 ASN A C 1
ATOM 739 O O . ASN A 1 84 ? -7.846 -3.784 1.430 1.00 97.75 84 ASN A O 1
ATOM 743 N N . PHE A 1 85 ? -9.113 -5.638 1.361 1.00 97.94 85 PHE A N 1
ATOM 744 C CA . PHE A 1 85 ? -7.992 -6.571 1.369 1.00 97.94 85 PHE A CA 1
ATOM 745 C C . PHE A 1 85 ? -7.633 -6.956 -0.060 1.00 97.94 85 PHE A C 1
ATOM 747 O O . PHE A 1 85 ? -8.505 -7.301 -0.857 1.00 97.94 85 PHE A O 1
ATOM 754 N N . VAL A 1 86 ? -6.347 -6.863 -0.374 1.00 98.00 86 VAL A N 1
ATOM 755 C CA . VAL A 1 86 ? -5.775 -7.294 -1.644 1.00 98.00 86 VAL A CA 1
ATOM 756 C C . VAL A 1 86 ? -4.922 -8.516 -1.347 1.00 98.00 86 VAL A C 1
ATOM 758 O O . VAL A 1 86 ? -3.847 -8.397 -0.757 1.00 98.00 86 VAL A O 1
ATOM 761 N N . ASP A 1 87 ? -5.453 -9.678 -1.717 1.00 96.50 87 ASP A N 1
ATOM 762 C CA . ASP A 1 87 ? -4.746 -10.955 -1.632 1.00 96.50 87 ASP A CA 1
ATOM 763 C C . ASP A 1 87 ? -3.476 -10.909 -2.496 1.00 96.50 87 ASP A C 1
ATOM 765 O O . ASP A 1 87 ? -3.445 -10.198 -3.504 1.00 96.50 87 ASP A O 1
ATOM 769 N N . GLU A 1 88 ? -2.466 -11.700 -2.134 1.00 94.62 88 GLU A N 1
ATOM 770 C CA . GLU A 1 88 ? -1.163 -11.764 -2.821 1.00 94.62 88 GLU A CA 1
ATOM 771 C C . GLU A 1 88 ? -1.328 -11.966 -4.344 1.00 94.62 88 GLU A C 1
ATOM 773 O O . GLU A 1 88 ? -0.804 -11.197 -5.143 1.00 94.62 88 GLU A O 1
ATOM 778 N N . GLU A 1 89 ? -2.225 -12.869 -4.758 1.00 94.31 89 GLU A N 1
ATOM 779 C CA . GLU A 1 89 ? -2.542 -13.152 -6.172 1.00 94.31 89 GLU A CA 1
ATOM 780 C C . GLU A 1 89 ? -3.081 -11.941 -6.964 1.00 94.31 89 GLU A C 1
ATOM 782 O O . GLU A 1 89 ? -3.060 -11.941 -8.195 1.00 94.31 89 GLU A O 1
ATOM 787 N N . LYS A 1 90 ? -3.585 -10.909 -6.276 1.00 96.50 90 LYS A N 1
ATOM 788 C CA . LYS A 1 90 ? -4.162 -9.692 -6.871 1.00 96.50 90 LYS A CA 1
ATOM 789 C C . LYS A 1 90 ? -3.253 -8.474 -6.725 1.00 96.50 90 LYS A C 1
ATOM 791 O O . LYS A 1 90 ? -3.630 -7.388 -7.160 1.00 96.50 90 LYS A O 1
ATOM 796 N N . VAL A 1 91 ? -2.068 -8.607 -6.125 1.00 96.81 91 VAL A N 1
ATOM 797 C CA . VAL A 1 91 ? -1.122 -7.488 -5.960 1.00 96.81 91 VAL A CA 1
ATOM 798 C C . VAL A 1 91 ? -0.728 -6.900 -7.317 1.00 96.81 91 VAL A C 1
ATOM 800 O O . VAL A 1 91 ? -0.665 -5.677 -7.469 1.00 96.81 91 VAL A O 1
ATOM 803 N N . SER A 1 92 ? -0.535 -7.754 -8.325 1.00 96.19 92 SER A N 1
ATOM 804 C CA . SER A 1 92 ? -0.186 -7.342 -9.691 1.00 96.19 92 SER A CA 1
ATOM 805 C C . SER A 1 92 ? -1.221 -6.400 -10.334 1.00 96.19 92 SER A C 1
ATOM 807 O O . SER A 1 92 ? -0.841 -5.502 -11.089 1.00 96.19 92 SER A O 1
ATOM 809 N N . ASP A 1 93 ? -2.500 -6.470 -9.939 1.00 97.38 93 ASP A N 1
ATOM 810 C CA . ASP A 1 93 ? -3.550 -5.544 -10.399 1.00 97.38 93 ASP A CA 1
ATOM 811 C C . ASP A 1 93 ? -3.285 -4.086 -9.991 1.00 97.38 93 ASP A C 1
ATOM 813 O O . ASP A 1 93 ? -3.883 -3.167 -10.559 1.00 97.38 93 ASP A O 1
ATOM 817 N N . TYR A 1 94 ? -2.390 -3.865 -9.028 1.00 98.12 94 TYR A N 1
ATOM 818 C CA . TYR A 1 94 ? -2.010 -2.561 -8.485 1.00 98.12 94 TYR A CA 1
ATOM 819 C C . TYR A 1 94 ? -0.562 -2.182 -8.806 1.00 98.12 94 TYR A C 1
ATOM 821 O O . TYR A 1 94 ? -0.119 -1.100 -8.419 1.00 98.12 94 TYR A O 1
ATOM 829 N N . ALA A 1 95 ? 0.177 -3.044 -9.503 1.00 97.69 95 ALA A N 1
ATOM 830 C CA . ALA A 1 95 ? 1.577 -2.812 -9.803 1.00 97.69 95 ALA A CA 1
ATOM 831 C C . ALA A 1 95 ? 1.782 -2.028 -11.107 1.00 97.69 95 ALA A C 1
ATOM 833 O O . ALA A 1 95 ? 0.998 -2.146 -12.050 1.00 97.69 95 ALA A O 1
ATOM 834 N N . VAL A 1 96 ? 2.867 -1.253 -11.149 1.00 97.31 96 VAL A N 1
ATOM 835 C CA . VAL A 1 96 ? 3.412 -0.610 -12.354 1.00 97.31 96 VAL A CA 1
ATOM 836 C C . VAL A 1 96 ? 4.909 -0.865 -12.415 1.00 97.31 96 VAL A C 1
ATOM 838 O O . VAL A 1 96 ? 5.598 -0.733 -11.403 1.00 97.31 96 VAL A O 1
ATOM 841 N N . ILE A 1 97 ? 5.410 -1.207 -13.598 1.00 96.62 97 ILE A N 1
ATOM 842 C CA . ILE A 1 97 ? 6.838 -1.386 -13.859 1.00 96.62 97 ILE A CA 1
ATOM 843 C C . ILE A 1 97 ? 7.405 -0.100 -14.450 1.00 96.62 97 ILE A C 1
ATOM 845 O O . ILE A 1 97 ? 6.838 0.453 -15.394 1.00 96.62 97 ILE A O 1
ATOM 849 N N . ILE A 1 98 ? 8.526 0.359 -13.900 1.00 94.12 98 ILE A N 1
ATOM 850 C CA . ILE A 1 98 ? 9.261 1.544 -14.354 1.00 94.12 98 ILE A CA 1
ATOM 851 C C . ILE A 1 98 ? 10.758 1.243 -14.463 1.00 94.12 98 ILE A C 1
ATOM 853 O O . ILE A 1 98 ? 11.265 0.323 -13.814 1.00 94.12 98 ILE A O 1
ATOM 857 N N . ASP A 1 99 ? 11.476 2.053 -15.240 1.00 92.31 99 ASP A N 1
ATOM 858 C CA . ASP A 1 99 ? 12.941 2.044 -15.244 1.00 92.31 99 ASP A CA 1
ATOM 859 C C . ASP A 1 99 ? 13.460 2.528 -13.877 1.00 92.31 99 ASP A C 1
ATOM 861 O O . ASP A 1 99 ? 12.985 3.522 -13.312 1.00 92.31 99 ASP A O 1
ATOM 865 N N . LYS A 1 100 ? 14.425 1.810 -13.293 1.00 87.25 100 LYS A N 1
ATOM 866 C CA . LYS A 1 100 ? 14.916 2.135 -11.946 1.00 87.25 100 LYS A CA 1
ATOM 867 C C . LYS A 1 100 ? 15.761 3.414 -11.903 1.00 87.25 100 LYS A C 1
ATOM 869 O O . LYS A 1 100 ? 15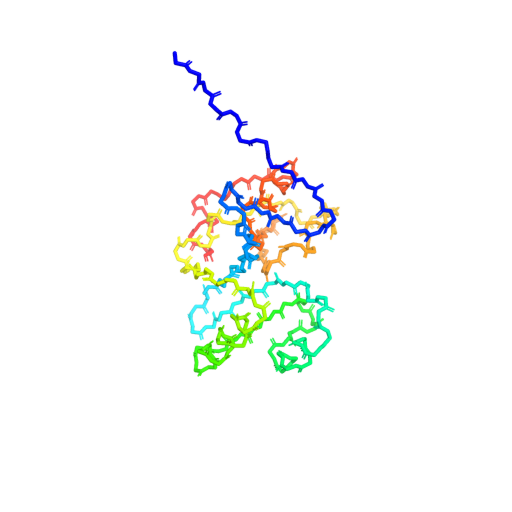.875 4.014 -10.830 1.00 87.25 100 LYS A O 1
ATOM 874 N N . TYR A 1 101 ? 16.367 3.814 -13.022 1.00 83.06 101 TYR A N 1
ATOM 875 C CA . TYR A 1 101 ? 17.270 4.963 -13.122 1.00 83.06 101 TYR A CA 1
ATOM 876 C C . TYR A 1 101 ? 16.534 6.278 -13.381 1.00 83.06 101 TYR A C 1
ATOM 878 O O . TYR A 1 101 ? 17.090 7.358 -13.147 1.00 83.06 101 TYR A O 1
ATOM 886 N N . GLU A 1 102 ? 15.279 6.208 -13.819 1.00 78.12 102 GLU A N 1
ATOM 887 C CA . GLU A 1 102 ? 14.440 7.383 -13.967 1.00 78.12 102 GLU A CA 1
ATOM 888 C C . GLU A 1 102 ? 13.926 7.890 -12.607 1.00 78.12 102 GLU A C 1
ATOM 890 O O . GLU A 1 102 ? 13.518 7.153 -11.699 1.00 78.12 102 GLU A O 1
ATOM 895 N N . LYS A 1 103 ? 13.984 9.215 -12.425 1.00 72.25 103 LYS A N 1
ATOM 896 C CA . LYS A 1 103 ? 13.577 9.856 -11.172 1.00 72.25 103 LYS A CA 1
ATOM 897 C C . LYS A 1 103 ? 12.061 10.008 -11.115 1.00 72.25 103 LYS A C 1
ATOM 899 O O . LYS A 1 103 ? 11.522 11.030 -11.522 1.00 72.25 103 LYS A O 1
ATOM 904 N N . HIS A 1 104 ? 11.405 9.053 -10.467 1.00 78.44 104 HIS A N 1
ATOM 905 C CA . HIS A 1 104 ? 9.960 9.078 -10.219 1.00 78.44 104 HIS A CA 1
ATOM 906 C C . HIS A 1 104 ? 9.611 9.288 -8.738 1.00 78.44 104 HIS A C 1
ATOM 908 O O . HIS A 1 104 ? 8.839 8.535 -8.145 1.00 78.44 104 HIS A O 1
ATOM 914 N N . ALA A 1 105 ? 10.195 10.314 -8.109 1.00 77.62 105 ALA A N 1
ATOM 915 C CA . ALA A 1 105 ? 9.998 10.577 -6.678 1.00 77.62 105 ALA A CA 1
ATOM 916 C C . ALA A 1 105 ? 8.520 10.786 -6.297 1.00 77.62 105 ALA A C 1
ATOM 918 O O . ALA A 1 105 ? 8.114 10.444 -5.187 1.00 77.62 105 ALA A O 1
ATOM 919 N N . ASP A 1 106 ? 7.710 11.318 -7.214 1.00 83.00 106 ASP A N 1
ATOM 920 C CA . ASP A 1 106 ? 6.282 11.530 -6.979 1.00 83.00 106 ASP A CA 1
ATOM 921 C C . ASP A 1 106 ? 5.477 10.224 -6.981 1.00 83.00 106 ASP A C 1
ATOM 923 O O . ASP A 1 106 ? 4.556 10.093 -6.175 1.00 83.00 106 ASP A O 1
ATOM 927 N N . LEU A 1 107 ? 5.880 9.220 -7.769 1.00 86.38 107 LEU A N 1
ATOM 928 C CA . LEU A 1 107 ? 5.233 7.902 -7.768 1.00 86.38 107 LEU A CA 1
ATOM 929 C C . LEU A 1 107 ? 5.494 7.152 -6.456 1.00 86.38 107 LEU A C 1
ATOM 931 O O . LEU A 1 107 ? 4.584 6.558 -5.877 1.00 86.38 107 LEU A O 1
ATOM 935 N N . LEU A 1 108 ? 6.716 7.254 -5.920 1.00 85.50 108 LEU A N 1
ATOM 936 C CA . LEU A 1 108 ? 7.109 6.587 -4.671 1.00 85.50 108 LEU A CA 1
ATOM 937 C C . LEU A 1 108 ? 6.260 7.022 -3.466 1.00 85.50 108 LEU A C 1
ATOM 939 O O . LEU A 1 108 ? 6.040 6.246 -2.534 1.00 85.50 108 LEU A O 1
ATOM 943 N N . LYS A 1 109 ? 5.711 8.243 -3.482 1.00 88.88 109 LYS A N 1
ATOM 944 C CA . LYS A 1 109 ? 4.788 8.721 -2.436 1.00 88.88 109 LYS A CA 1
ATOM 945 C C . LYS A 1 109 ? 3.507 7.889 -2.368 1.00 88.88 109 LYS A C 1
ATOM 947 O O . LYS A 1 109 ? 2.915 7.787 -1.296 1.00 88.88 109 LYS A O 1
ATOM 952 N N . ASN A 1 110 ? 3.107 7.275 -3.477 1.00 93.38 110 ASN A N 1
ATOM 953 C CA . ASN A 1 110 ? 1.904 6.458 -3.582 1.00 93.38 110 ASN A CA 1
ATOM 954 C C . ASN A 1 110 ? 2.191 4.949 -3.638 1.00 93.38 110 ASN A C 1
ATOM 956 O O . ASN A 1 110 ? 1.247 4.168 -3.537 1.00 93.38 110 ASN A O 1
ATOM 960 N N . ALA A 1 111 ? 3.457 4.536 -3.740 1.00 95.12 111 ALA A N 1
ATOM 961 C CA . ALA A 1 111 ? 3.858 3.133 -3.686 1.00 95.12 111 ALA A CA 1
ATOM 962 C C . ALA A 1 111 ? 3.848 2.600 -2.240 1.00 95.12 111 ALA A C 1
ATOM 964 O O . ALA A 1 111 ? 4.464 3.188 -1.347 1.00 95.12 111 ALA A O 1
ATOM 965 N N . VAL A 1 112 ? 3.126 1.501 -2.018 1.00 96.81 112 VAL A N 1
ATOM 966 C CA . VAL A 1 112 ? 3.097 0.710 -0.777 1.00 96.81 112 VAL A CA 1
ATOM 967 C C . VAL A 1 112 ? 4.318 -0.193 -0.687 1.00 96.81 112 VAL A C 1
ATOM 969 O O . VAL A 1 112 ? 4.852 -0.375 0.404 1.00 96.81 112 VAL A O 1
ATOM 972 N N . ASP A 1 113 ? 4.756 -0.750 -1.811 1.00 95.06 113 ASP A N 1
ATOM 973 C CA . ASP A 1 113 ? 5.943 -1.596 -1.884 1.00 95.06 113 ASP A CA 1
ATOM 974 C C . ASP A 1 113 ? 6.718 -1.362 -3.178 1.00 95.06 113 ASP A C 1
ATOM 976 O O . ASP A 1 113 ? 6.199 -0.784 -4.140 1.00 95.06 113 ASP A O 1
ATOM 980 N N . THR A 1 114 ? 7.984 -1.764 -3.182 1.00 92.81 114 THR A N 1
ATOM 981 C CA . THR A 1 114 ? 8.872 -1.653 -4.336 1.00 92.81 114 THR A CA 1
ATOM 982 C C . THR A 1 114 ? 9.752 -2.889 -4.444 1.00 92.81 114 THR A C 1
ATOM 984 O O . THR A 1 114 ? 10.395 -3.287 -3.477 1.00 92.81 114 THR A O 1
ATOM 987 N N . MET A 1 115 ? 9.811 -3.469 -5.641 1.00 92.56 115 MET A N 1
ATOM 988 C CA . MET A 1 115 ? 10.652 -4.624 -5.951 1.00 92.56 115 MET A CA 1
ATOM 989 C C . MET A 1 115 ? 11.526 -4.310 -7.157 1.00 92.56 115 MET A C 1
ATOM 991 O O . MET A 1 115 ? 11.011 -3.906 -8.192 1.00 92.56 115 MET A O 1
ATOM 995 N N . GLU A 1 116 ? 12.837 -4.509 -7.049 1.00 92.81 116 GLU A N 1
ATOM 996 C CA . GLU A 1 116 ? 13.783 -4.236 -8.137 1.00 92.81 116 GLU A CA 1
ATOM 997 C C . GLU A 1 116 ? 14.249 -5.534 -8.804 1.00 92.81 116 GLU A C 1
ATOM 999 O O . GLU A 1 116 ? 14.609 -6.500 -8.127 1.00 92.81 116 GLU A O 1
ATOM 1004 N N . ILE A 1 117 ? 14.271 -5.553 -10.139 1.00 90.75 117 ILE A N 1
ATOM 1005 C CA . ILE A 1 117 ? 14.772 -6.674 -10.940 1.00 90.75 117 ILE A CA 1
ATOM 1006 C C . ILE A 1 117 ? 15.552 -6.119 -12.123 1.00 90.75 117 ILE A C 1
ATOM 1008 O O . ILE A 1 117 ? 14.999 -5.454 -12.995 1.00 90.75 117 ILE A O 1
ATOM 1012 N N . GLY A 1 118 ? 16.843 -6.449 -12.194 1.00 90.62 118 GLY A N 1
ATOM 1013 C CA . GLY A 1 118 ? 17.693 -5.958 -13.274 1.00 90.62 118 GLY A CA 1
ATOM 1014 C C . GLY A 1 118 ? 17.690 -4.433 -13.290 1.00 90.62 118 GLY A C 1
ATOM 1015 O O . GLY A 1 118 ? 18.050 -3.821 -12.286 1.00 90.62 118 GLY A O 1
ATOM 1016 N N . ASP A 1 119 ? 17.284 -3.839 -14.409 1.00 93.44 119 ASP A N 1
ATOM 1017 C CA . ASP A 1 119 ? 17.205 -2.387 -14.605 1.00 93.44 119 ASP A CA 1
ATOM 1018 C C . ASP A 1 119 ? 15.791 -1.804 -14.430 1.00 93.44 119 ASP A C 1
ATOM 1020 O O . ASP A 1 119 ? 15.576 -0.609 -14.613 1.00 93.44 119 ASP A O 1
ATOM 1024 N N . GLU A 1 120 ? 14.837 -2.623 -13.994 1.00 94.94 120 GLU A N 1
ATOM 1025 C CA . GLU A 1 120 ? 13.453 -2.226 -13.752 1.00 94.94 120 GLU A CA 1
ATOM 1026 C C . GLU A 1 120 ? 13.100 -2.327 -12.261 1.00 94.94 120 GLU A C 1
ATOM 1028 O O . GLU A 1 12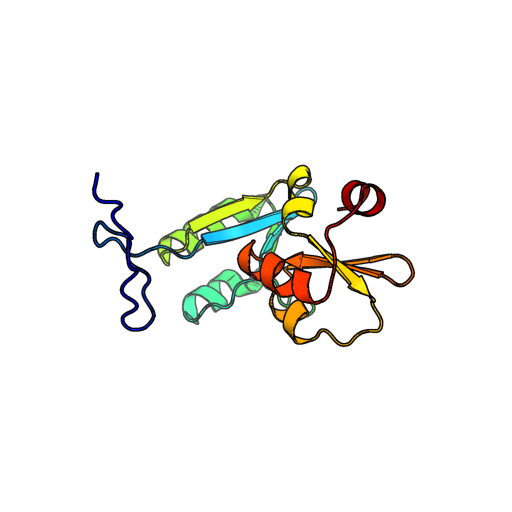0 ? 13.747 -3.033 -11.476 1.00 94.94 120 GLU A O 1
ATOM 1033 N N . LYS A 1 121 ? 12.022 -1.650 -11.865 1.00 94.19 121 LYS A N 1
ATOM 1034 C CA . LYS A 1 121 ? 11.363 -1.882 -10.579 1.00 94.19 121 LYS A CA 1
ATOM 1035 C C . LYS A 1 121 ? 9.845 -1.882 -10.706 1.00 94.19 121 LYS A C 1
ATOM 1037 O O . LYS A 1 121 ? 9.281 -1.067 -11.434 1.00 94.19 121 LYS A O 1
ATOM 1042 N N . ALA A 1 122 ? 9.198 -2.763 -9.954 1.00 95.62 122 ALA A N 1
ATOM 1043 C CA . ALA A 1 122 ? 7.765 -2.741 -9.724 1.00 95.62 122 ALA A CA 1
ATOM 1044 C C . ALA A 1 122 ? 7.438 -1.826 -8.547 1.00 95.62 122 ALA A C 1
ATOM 1046 O O . ALA A 1 122 ? 8.050 -1.929 -7.484 1.00 95.62 122 ALA A O 1
ATOM 1047 N N . LEU A 1 123 ? 6.435 -0.974 -8.725 1.00 96.31 123 LEU A N 1
ATOM 1048 C CA . LEU A 1 123 ? 5.802 -0.199 -7.668 1.00 96.31 123 LEU A CA 1
ATOM 1049 C C . LEU A 1 123 ? 4.402 -0.757 -7.421 1.00 96.31 123 LEU A C 1
ATOM 1051 O O . LEU A 1 123 ? 3.561 -0.696 -8.314 1.00 96.31 123 LEU A O 1
ATOM 1055 N N . VAL A 1 124 ? 4.130 -1.259 -6.216 1.00 97.62 124 VAL A N 1
ATOM 1056 C CA . VAL A 1 124 ? 2.766 -1.638 -5.812 1.00 97.62 124 VAL A CA 1
ATOM 1057 C C . VAL A 1 124 ? 2.052 -0.383 -5.335 1.00 97.62 124 VAL A C 1
ATOM 1059 O O . VAL A 1 124 ? 2.381 0.162 -4.282 1.00 97.62 124 VAL A O 1
ATOM 1062 N N . MET A 1 125 ? 1.094 0.115 -6.110 1.00 97.75 125 MET A N 1
ATOM 1063 C CA . MET A 1 125 ? 0.440 1.396 -5.851 1.00 97.75 125 MET A CA 1
ATOM 1064 C C . MET A 1 125 ? -0.690 1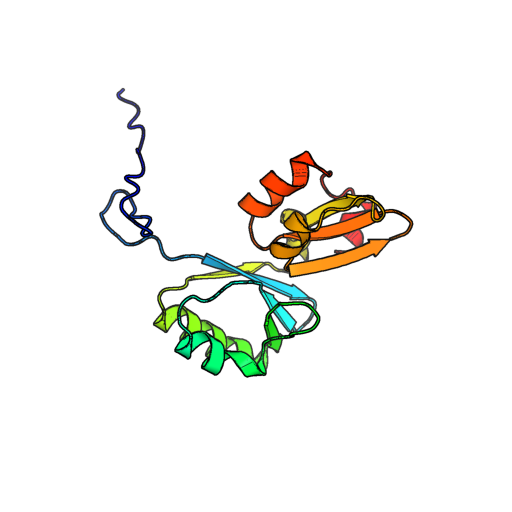.257 -4.827 1.00 97.75 125 MET A C 1
ATOM 1066 O O . MET A 1 125 ? -1.435 0.283 -4.823 1.00 97.75 125 MET A O 1
ATOM 1070 N N . LYS A 1 126 ? -0.866 2.262 -3.960 1.00 96.69 126 LYS A N 1
ATOM 1071 C CA . LYS A 1 126 ? -1.848 2.222 -2.857 1.00 96.69 126 LYS A CA 1
ATOM 1072 C C . LYS A 1 126 ? -3.307 2.064 -3.307 1.00 96.69 126 LYS A C 1
ATOM 1074 O O . LYS A 1 126 ? -4.142 1.626 -2.519 1.00 96.69 126 LYS A O 1
ATOM 1079 N N . ASP A 1 127 ? -3.634 2.461 -4.535 1.00 96.19 127 ASP A N 1
ATOM 1080 C CA . ASP A 1 127 ? -4.959 2.351 -5.142 1.00 96.19 127 ASP A CA 1
ATOM 1081 C C . ASP A 1 127 ? -4.875 2.380 -6.679 1.00 96.19 127 ASP A C 1
ATOM 1083 O O . ASP A 1 127 ? -3.835 2.705 -7.255 1.00 96.19 127 ASP A O 1
ATOM 1087 N N . LYS A 1 128 ? -5.983 2.023 -7.344 1.00 95.25 128 LYS A N 1
ATOM 1088 C CA . LYS A 1 128 ? -6.058 1.965 -8.813 1.00 95.25 128 LYS A CA 1
ATOM 1089 C C . LYS A 1 128 ? -5.864 3.328 -9.478 1.00 95.25 128 LYS A C 1
ATOM 1091 O O . LYS A 1 128 ? -5.296 3.384 -10.555 1.00 95.25 128 LYS A O 1
ATOM 1096 N N . VAL A 1 129 ? -6.268 4.412 -8.814 1.00 94.12 129 VAL A N 1
ATOM 1097 C CA . VAL A 1 129 ? -6.061 5.775 -9.328 1.00 94.12 129 VAL A CA 1
ATOM 1098 C C . VAL A 1 129 ? -4.569 6.095 -9.385 1.00 94.12 129 VAL A C 1
ATOM 1100 O O . VAL A 1 129 ? -4.067 6.549 -10.402 1.00 94.12 129 VAL A O 1
ATOM 1103 N N . SER A 1 130 ? -3.838 5.772 -8.319 1.00 94.75 130 SER A N 1
ATOM 1104 C CA . SER A 1 130 ? -2.387 5.940 -8.267 1.00 94.75 130 SER A CA 1
ATOM 1105 C C . SER A 1 130 ? -1.670 5.052 -9.288 1.00 94.75 130 SER A C 1
ATOM 1107 O O . SER A 1 130 ? -0.636 5.453 -9.812 1.00 94.75 130 SER A O 1
ATOM 1109 N N . LYS A 1 131 ? -2.198 3.851 -9.569 1.00 96.12 131 LYS A N 1
ATOM 1110 C CA . LYS A 1 131 ? -1.713 2.995 -10.662 1.00 96.12 131 LYS A CA 1
ATOM 1111 C C . LYS A 1 131 ? -1.919 3.651 -12.023 1.00 96.12 131 LYS A C 1
ATOM 1113 O O . LYS A 1 131 ? -0.962 3.733 -12.780 1.00 96.12 131 LYS A O 1
ATOM 1118 N N . GLU A 1 132 ? -3.124 4.130 -12.318 1.00 95.50 132 GLU A N 1
ATOM 1119 C CA . GLU A 1 132 ? -3.423 4.817 -13.581 1.00 95.50 132 GLU A CA 1
ATOM 1120 C C . GLU A 1 132 ? -2.494 6.019 -13.800 1.00 95.50 132 GLU A C 1
ATOM 1122 O O . GLU A 1 132 ? -1.894 6.130 -14.861 1.00 95.50 132 GLU A O 1
ATOM 1127 N N . GLU A 1 133 ? -2.281 6.851 -12.775 1.00 92.75 133 GLU A N 1
ATOM 1128 C CA . GLU A 1 133 ? -1.327 7.971 -12.829 1.00 92.75 133 GLU A CA 1
ATOM 1129 C C . GLU A 1 133 ? 0.125 7.509 -13.057 1.00 92.75 133 GLU A C 1
ATOM 1131 O O . GLU A 1 133 ? 0.901 8.179 -13.735 1.00 92.75 133 GLU A O 1
ATOM 1136 N N . ALA A 1 134 ? 0.522 6.371 -12.481 1.00 94.00 134 ALA A N 1
ATOM 1137 C CA . ALA A 1 134 ? 1.870 5.832 -12.638 1.00 94.00 134 ALA A CA 1
ATOM 1138 C C . ALA A 1 134 ? 2.108 5.192 -14.014 1.00 94.00 134 ALA A C 1
ATOM 1140 O O . ALA A 1 134 ? 3.246 5.188 -14.485 1.00 94.00 134 ALA A O 1
ATOM 1141 N N . LEU A 1 135 ? 1.062 4.677 -14.669 1.00 95.50 135 LEU A N 1
ATOM 1142 C CA . LEU A 1 135 ? 1.155 4.067 -15.999 1.00 95.50 135 LEU A CA 1
ATOM 1143 C C . LEU A 1 135 ? 1.545 5.072 -17.091 1.00 95.50 135 LEU A C 1
ATOM 1145 O O . LEU A 1 135 ? 2.127 4.659 -18.089 1.00 95.50 135 LEU A O 1
ATOM 1149 N N . ASP A 1 136 ? 1.333 6.375 -16.886 1.00 92.19 136 ASP A N 1
ATOM 1150 C CA . ASP A 1 136 ? 1.824 7.421 -17.799 1.00 92.19 136 ASP A CA 1
ATOM 1151 C C . ASP A 1 136 ? 3.359 7.427 -17.936 1.00 92.19 136 ASP A C 1
ATOM 1153 O O . ASP A 1 136 ? 3.904 7.938 -18.916 1.00 92.19 136 ASP A O 1
ATOM 1157 N N . LEU A 1 137 ? 4.063 6.871 -16.946 1.00 90.69 137 LEU A N 1
ATOM 1158 C CA . LEU A 1 137 ? 5.525 6.825 -16.855 1.00 90.69 137 LEU A CA 1
ATOM 1159 C C . LEU A 1 137 ? 6.062 5.389 -16.803 1.00 90.69 137 LEU A C 1
ATOM 1161 O O . LEU A 1 137 ? 7.240 5.177 -16.526 1.00 90.69 137 LEU A O 1
ATOM 1165 N N . GLY A 1 138 ? 5.202 4.397 -17.020 1.00 93.56 138 GLY A N 1
ATOM 1166 C CA . GLY A 1 138 ? 5.536 2.996 -16.825 1.00 93.56 138 GLY A CA 1
ATOM 1167 C C . GLY A 1 138 ? 4.725 2.070 -17.713 1.00 93.56 138 GLY A C 1
ATOM 1168 O O . GLY A 1 138 ? 4.191 2.457 -18.750 1.00 93.56 138 GLY A O 1
ATOM 1169 N N . ARG A 1 139 ? 4.651 0.808 -17.303 1.00 96.06 139 ARG A N 1
ATOM 1170 C CA . ARG A 1 139 ? 3.871 -0.223 -17.989 1.00 96.06 139 ARG A CA 1
ATOM 1171 C C . ARG A 1 139 ? 3.221 -1.181 -17.004 1.00 96.06 139 ARG A C 1
ATOM 1173 O O . ARG A 1 139 ? 3.645 -1.304 -15.855 1.00 96.06 139 ARG A O 1
ATOM 1180 N N . GLU A 1 140 ? 2.213 -1.890 -17.491 1.00 97.56 140 GLU A N 1
ATOM 1181 C CA . GLU A 1 140 ? 1.630 -3.030 -16.787 1.00 97.56 140 GLU A CA 1
ATOM 1182 C C . GLU A 1 140 ? 2.684 -4.144 -16.591 1.00 97.56 140 GLU A C 1
ATOM 1184 O O . GLU A 1 140 ? 3.550 -4.330 -17.463 1.00 97.56 140 GLU A O 1
ATOM 1189 N N . PRO A 1 141 ? 2.635 -4.888 -15.468 1.00 96.44 141 PRO A N 1
ATOM 1190 C CA . PRO A 1 141 ? 3.472 -6.063 -15.274 1.00 96.44 141 PRO A CA 1
ATOM 1191 C C . PRO A 1 141 ? 3.162 -7.125 -16.336 1.00 96.44 141 PRO A C 1
ATOM 1193 O O . PRO A 1 141 ? 2.008 -7.399 -16.661 1.00 96.44 141 PRO A O 1
ATOM 1196 N N . ASP A 1 142 ? 4.218 -7.720 -16.883 1.00 95.00 142 ASP A N 1
ATOM 1197 C CA . ASP A 1 142 ? 4.130 -8.907 -17.734 1.00 95.00 142 ASP A CA 1
ATOM 1198 C C . ASP A 1 142 ? 4.168 -10.190 -16.883 1.00 95.00 142 ASP A C 1
ATOM 1200 O O . ASP A 1 142 ? 4.287 -10.144 -15.659 1.00 95.00 142 ASP A O 1
ATOM 1204 N N . GLU A 1 143 ? 4.110 -11.358 -17.527 1.00 93.00 143 GLU A N 1
ATOM 1205 C CA . GLU A 1 143 ? 4.138 -12.660 -16.842 1.00 93.00 143 GLU A CA 1
ATOM 1206 C C . GLU A 1 143 ? 5.375 -12.853 -15.945 1.00 93.00 143 GLU A C 1
ATOM 1208 O O . GLU A 1 143 ? 5.301 -13.534 -14.921 1.00 93.00 143 GLU A O 1
ATOM 1213 N N . VAL A 1 144 ? 6.514 -12.240 -16.297 1.00 92.19 144 VAL A N 1
ATOM 1214 C CA . VAL A 1 144 ? 7.758 -12.327 -15.518 1.00 92.19 144 VAL A CA 1
ATOM 1215 C C . VAL A 1 144 ? 7.593 -11.584 -14.195 1.00 92.19 144 VAL A C 1
ATOM 1217 O O . VAL A 1 144 ? 8.016 -12.090 -13.151 1.00 92.19 144 VAL A O 1
ATOM 1220 N N . TRP A 1 145 ? 6.968 -10.410 -14.226 1.00 94.31 145 TRP A N 1
ATOM 1221 C CA . TRP A 1 145 ? 6.678 -9.617 -13.036 1.00 94.31 145 TRP A CA 1
ATOM 1222 C C . TRP A 1 145 ? 5.530 -10.191 -12.207 1.00 94.31 145 TRP A C 1
ATOM 1224 O O . TRP A 1 145 ? 5.675 -10.313 -10.993 1.00 94.31 145 TRP A O 1
ATOM 1234 N N . THR A 1 146 ? 4.437 -10.623 -12.837 1.00 91.81 146 THR A N 1
ATOM 1235 C CA . THR A 1 146 ? 3.293 -11.229 -12.135 1.00 91.81 146 THR A CA 1
ATOM 1236 C C . THR A 1 146 ? 3.682 -12.491 -11.369 1.00 91.81 146 THR A C 1
ATOM 1238 O O . THR A 1 146 ? 3.137 -12.741 -10.308 1.00 91.81 146 THR A O 1
ATOM 1241 N N . ALA A 1 147 ? 4.653 -13.272 -11.849 1.00 90.38 147 ALA A N 1
ATOM 1242 C CA . ALA A 1 147 ? 5.130 -14.459 -11.135 1.00 90.38 147 ALA A CA 1
ATOM 1243 C C . ALA A 1 147 ? 5.965 -14.156 -9.871 1.00 90.38 147 ALA A C 1
ATOM 1245 O O . ALA A 1 147 ? 6.380 -15.088 -9.181 1.00 90.38 147 ALA A O 1
ATOM 1246 N N . ARG A 1 148 ? 6.300 -12.886 -9.616 1.00 88.06 148 ARG A N 1
ATOM 1247 C CA . ARG A 1 148 ? 7.168 -12.457 -8.507 1.00 88.06 148 ARG A CA 1
ATOM 1248 C C . ARG A 1 148 ? 6.480 -11.536 -7.509 1.00 88.06 148 ARG A C 1
ATOM 1250 O O . ARG A 1 148 ? 6.977 -11.430 -6.391 1.00 88.06 148 ARG A O 1
ATOM 1257 N N . LEU A 1 149 ? 5.426 -10.851 -7.945 1.00 87.38 149 LEU A N 1
ATOM 1258 C CA . LEU A 1 149 ? 4.553 -10.016 -7.123 1.00 87.38 149 LEU A CA 1
ATOM 1259 C C . LEU A 1 149 ? 3.521 -10.874 -6.399 1.00 87.38 149 LEU A C 1
ATOM 1261 O O . LEU A 1 149 ? 3.227 -10.508 -5.244 1.00 87.38 149 LEU A O 1
#